Protein AF-A0A7V2WFI5-F1 (afdb_monomer)

Mean predicted aligned error: 7.8 Å

Structure (mmCIF, N/CA/C/O backbone):
data_AF-A0A7V2WFI5-F1
#
_entry.id   AF-A0A7V2WFI5-F1
#
loop_
_atom_site.group_PDB
_atom_site.id
_atom_site.type_symbol
_atom_site.label_atom_id
_atom_site.label_alt_id
_atom_site.label_comp_id
_atom_site.label_asym_id
_atom_site.label_entity_id
_atom_site.label_seq_id
_atom_site.pdbx_PDB_ins_code
_atom_site.Cartn_x
_atom_site.Cartn_y
_atom_site.Cartn_z
_atom_site.occupancy
_atom_site.B_iso_or_equiv
_atom_site.auth_seq_id
_atom_site.auth_comp_id
_atom_site.auth_asym_id
_atom_site.auth_atom_id
_atom_site.pdbx_PDB_model_num
ATOM 1 N N . MET A 1 1 ? 16.121 4.069 25.957 1.00 45.09 1 MET A N 1
ATOM 2 C CA . MET A 1 1 ? 15.364 2.871 25.537 1.00 45.09 1 MET A CA 1
ATOM 3 C C . MET A 1 1 ? 14.140 3.362 24.783 1.00 45.09 1 MET A C 1
ATOM 5 O O . MET A 1 1 ? 13.366 4.121 25.351 1.00 45.09 1 MET A O 1
ATOM 9 N N . ASN A 1 2 ? 14.075 3.074 23.485 1.00 43.84 2 ASN A N 1
ATOM 10 C CA . ASN A 1 2 ? 13.294 3.820 22.492 1.00 43.84 2 ASN A CA 1
ATOM 11 C C . ASN A 1 2 ? 11.794 3.614 22.712 1.00 43.84 2 ASN A C 1
ATOM 13 O O . ASN A 1 2 ? 11.226 2.590 22.348 1.00 43.84 2 ASN A O 1
ATOM 17 N N . SER A 1 3 ? 11.193 4.590 23.381 1.00 60.94 3 SER A N 1
ATOM 18 C CA . SER A 1 3 ? 9.783 4.627 23.722 1.00 60.94 3 SER A CA 1
ATOM 19 C C . SER A 1 3 ? 9.038 5.407 22.640 1.00 60.94 3 SER A C 1
ATOM 21 O O . SER A 1 3 ? 9.496 6.485 22.259 1.00 60.94 3 SER A O 1
ATOM 23 N N . ARG A 1 4 ? 7.872 4.880 22.235 1.00 57.34 4 ARG A N 1
ATOM 24 C CA . ARG A 1 4 ? 6.868 5.413 21.284 1.00 57.34 4 ARG A CA 1
ATOM 25 C C . ARG A 1 4 ? 6.978 4.897 19.844 1.00 57.34 4 ARG A C 1
ATOM 27 O O . ARG A 1 4 ? 7.375 5.623 18.937 1.00 57.34 4 ARG A O 1
ATOM 34 N N . LEU A 1 5 ? 6.474 3.680 19.625 1.00 57.84 5 LEU A N 1
ATOM 35 C CA . LEU A 1 5 ? 5.816 3.351 18.358 1.00 57.84 5 LEU A CA 1
ATOM 36 C C . LEU A 1 5 ? 4.583 4.255 18.277 1.00 57.84 5 LEU A C 1
ATOM 38 O O . LEU A 1 5 ? 3.611 4.087 19.011 1.00 57.84 5 LEU A O 1
ATOM 42 N N . THR A 1 6 ? 4.710 5.339 17.524 1.00 52.50 6 THR A N 1
ATOM 43 C CA . THR A 1 6 ? 3.637 6.319 17.370 1.00 52.50 6 THR A CA 1
ATOM 44 C C . THR A 1 6 ? 2.464 5.660 16.648 1.00 52.50 6 THR A C 1
ATOM 46 O O . THR A 1 6 ? 2.660 4.982 15.647 1.00 52.50 6 THR A O 1
ATOM 49 N N . ASP A 1 7 ? 1.245 5.902 17.130 1.00 54.00 7 ASP A N 1
ATOM 50 C CA . ASP A 1 7 ? -0.055 5.551 16.520 1.00 54.00 7 ASP A CA 1
ATOM 51 C C . ASP A 1 7 ? -0.131 5.796 14.991 1.00 54.00 7 ASP A C 1
ATOM 53 O O . ASP A 1 7 ? -0.894 5.162 14.267 1.00 54.00 7 ASP A O 1
ATOM 57 N N . ASN A 1 8 ? 0.745 6.669 14.493 1.00 57.28 8 ASN A N 1
ATOM 58 C CA . ASN A 1 8 ? 0.935 7.026 13.097 1.00 57.28 8 ASN A CA 1
ATOM 59 C C . ASN A 1 8 ? 1.696 5.981 12.246 1.00 57.28 8 ASN A C 1
ATOM 61 O O . ASN A 1 8 ? 1.898 6.212 11.060 1.00 57.28 8 ASN A O 1
ATOM 65 N N . GLU A 1 9 ? 2.206 4.873 12.799 1.00 62.97 9 GLU A N 1
ATOM 66 C CA . GLU A 1 9 ? 2.749 3.764 11.981 1.00 62.97 9 GLU A CA 1
ATOM 67 C C . GLU A 1 9 ? 1.613 3.047 11.237 1.00 62.97 9 GLU A C 1
ATOM 69 O O . GLU A 1 9 ? 1.736 2.754 10.053 1.00 62.97 9 GLU A O 1
ATOM 74 N N . ALA A 1 10 ? 0.469 2.850 11.899 1.00 67.00 10 ALA A N 1
ATOM 75 C CA . ALA A 1 10 ? -0.666 2.132 11.327 1.00 67.00 10 ALA A CA 1
ATOM 76 C C . ALA A 1 10 ? -1.389 2.933 10.228 1.00 67.00 10 ALA A C 1
ATOM 78 O O . ALA A 1 10 ? -2.021 2.357 9.355 1.00 67.00 10 ALA A O 1
ATOM 79 N N . THR A 1 11 ? -1.262 4.260 10.200 1.00 75.44 11 THR A N 1
ATOM 80 C CA . THR A 1 11 ? -1.805 5.112 9.124 1.00 75.44 11 THR A CA 1
ATOM 81 C C . THR A 1 11 ? -0.766 5.490 8.066 1.00 75.44 11 THR A C 1
ATOM 83 O O . THR A 1 11 ? -1.107 6.133 7.067 1.00 75.44 11 THR A O 1
ATOM 86 N N . ARG A 1 12 ? 0.504 5.099 8.246 1.00 82.50 12 ARG A N 1
ATOM 87 C CA . ARG A 1 12 ? 1.567 5.360 7.271 1.00 82.50 12 ARG A CA 1
ATOM 88 C C . ARG A 1 12 ? 1.439 4.429 6.072 1.00 82.50 12 ARG A C 1
ATOM 90 O O . ARG A 1 12 ? 1.149 3.246 6.207 1.00 82.50 12 ARG A O 1
ATOM 97 N N . SER A 1 13 ? 1.674 4.971 4.879 1.00 82.06 13 SER A N 1
ATOM 98 C CA . SER A 1 13 ? 1.685 4.159 3.665 1.00 82.06 13 SER A CA 1
ATOM 99 C C . SER A 1 13 ? 2.821 3.133 3.721 1.00 82.06 13 SER A C 1
ATOM 101 O O . SER A 1 13 ? 3.961 3.540 3.957 1.00 82.06 13 SER A O 1
ATOM 103 N N . PRO A 1 14 ? 2.568 1.851 3.409 1.00 81.19 14 PRO A N 1
ATOM 104 C CA . PRO A 1 14 ? 3.615 0.829 3.351 1.00 81.19 14 PRO A CA 1
ATOM 105 C C . PRO A 1 14 ? 4.574 1.015 2.157 1.00 81.19 14 PRO A C 1
ATOM 107 O O . PRO A 1 14 ? 5.581 0.321 2.046 1.00 81.19 14 PRO A O 1
ATOM 110 N N . CYS A 1 15 ? 4.283 1.947 1.240 1.00 86.25 15 CYS A N 1
ATOM 111 C CA . CYS A 1 15 ? 5.140 2.253 0.099 1.00 86.25 15 CYS A CA 1
ATOM 112 C C . CYS A 1 15 ? 6.452 2.924 0.534 1.00 86.25 15 CYS A C 1
ATOM 114 O O . CYS A 1 15 ? 6.451 4.034 1.059 1.00 86.25 15 CYS A O 1
ATOM 116 N N . ILE A 1 16 ? 7.578 2.282 0.221 1.00 85.62 16 ILE A N 1
ATOM 117 C CA . ILE A 1 16 ? 8.931 2.807 0.467 1.00 85.62 16 ILE A CA 1
ATOM 118 C C . ILE A 1 16 ? 9.505 3.592 -0.729 1.00 85.62 16 ILE A C 1
ATOM 120 O O . ILE A 1 16 ? 10.706 3.833 -0.799 1.00 85.62 16 ILE A O 1
ATOM 124 N N . GLY A 1 17 ? 8.680 3.920 -1.731 1.00 81.06 17 GLY A N 1
ATOM 125 C CA . GLY A 1 17 ? 9.106 4.639 -2.941 1.00 81.06 17 GLY A CA 1
ATOM 126 C C . GLY A 1 17 ? 9.976 3.829 -3.913 1.00 81.06 17 GLY A C 1
ATOM 127 O O . GLY A 1 17 ? 10.363 4.339 -4.958 1.00 81.06 17 GLY A O 1
ATOM 128 N N . THR A 1 18 ? 10.261 2.561 -3.606 1.00 79.06 18 THR A N 1
ATOM 129 C CA . THR A 1 18 ? 10.992 1.646 -4.492 1.00 79.06 18 THR A CA 1
ATOM 130 C C . THR A 1 18 ? 9.993 0.724 -5.169 1.00 79.06 18 THR A C 1
ATOM 132 O O . THR A 1 18 ? 9.556 -0.265 -4.586 1.00 79.06 18 THR A O 1
ATOM 135 N N . CYS A 1 19 ? 9.584 1.090 -6.381 1.00 76.19 19 CYS A N 1
ATOM 136 C CA . CYS A 1 19 ? 8.560 0.376 -7.126 1.00 76.19 19 CYS A CA 1
ATOM 137 C C . CYS A 1 19 ? 9.194 -0.589 -8.135 1.00 76.19 19 CYS A C 1
ATOM 139 O O . CYS A 1 19 ? 9.8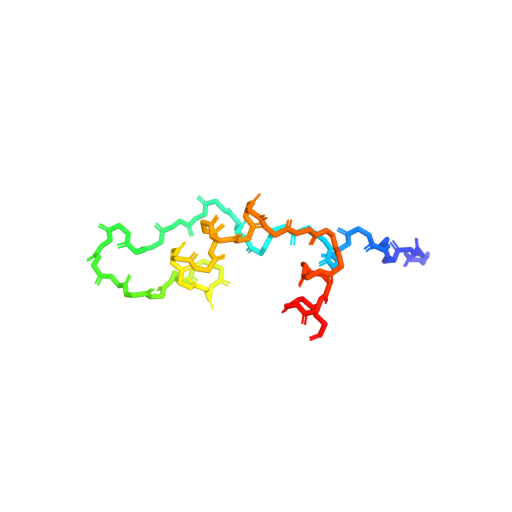76 -0.166 -9.066 1.00 76.19 19 CYS A O 1
ATOM 141 N N . SER A 1 20 ? 8.977 -1.890 -7.945 1.00 74.88 20 SER A N 1
ATOM 142 C CA . SER A 1 20 ? 9.479 -2.935 -8.854 1.00 74.88 20 SER A CA 1
ATOM 143 C C . SER A 1 20 ? 8.492 -3.256 -9.979 1.00 74.88 20 SER A C 1
ATOM 145 O O . SER A 1 20 ? 8.910 -3.684 -11.047 1.00 74.88 20 SER A O 1
ATOM 147 N N . THR A 1 21 ? 7.202 -2.981 -9.767 1.00 71.69 21 THR A N 1
ATOM 148 C CA . THR A 1 21 ? 6.088 -3.318 -10.675 1.00 71.69 21 THR A CA 1
ATOM 149 C C . THR A 1 21 ? 6.128 -2.589 -12.018 1.00 71.69 21 THR A C 1
ATOM 151 O O . THR A 1 21 ? 5.493 -3.019 -12.975 1.00 71.69 21 THR A O 1
ATOM 154 N N . LEU A 1 22 ? 6.946 -1.538 -12.146 1.00 69.38 22 LEU A N 1
ATOM 155 C CA . LEU A 1 22 ? 7.298 -0.922 -13.435 1.00 69.38 22 LEU A CA 1
ATOM 156 C C . LEU A 1 22 ? 7.898 -1.930 -14.434 1.00 69.38 22 LEU A C 1
ATOM 158 O O . LEU A 1 22 ? 7.987 -1.636 -15.623 1.00 69.38 22 LEU A O 1
ATOM 162 N N . ARG A 1 23 ? 8.325 -3.104 -13.954 1.00 70.19 23 ARG A N 1
ATOM 163 C CA . ARG A 1 23 ? 8.908 -4.192 -14.738 1.00 70.19 23 ARG A CA 1
ATOM 164 C C . ARG A 1 23 ? 7.891 -5.252 -15.194 1.00 70.19 23 ARG A C 1
ATOM 166 O O . ARG A 1 23 ? 8.283 -6.162 -15.917 1.00 70.19 23 ARG A O 1
ATOM 173 N N . GLY A 1 24 ? 6.613 -5.103 -14.829 1.00 77.75 24 GLY A N 1
ATOM 174 C CA . GLY A 1 24 ? 5.522 -6.015 -15.197 1.00 77.75 24 GLY A CA 1
ATOM 175 C C . GLY A 1 24 ? 5.034 -6.927 -14.067 1.00 77.75 24 GLY A C 1
ATOM 176 O O . GLY A 1 24 ? 4.172 -7.761 -14.311 1.00 77.75 24 GLY A O 1
ATOM 177 N N . ASP A 1 25 ? 5.566 -6.781 -12.851 1.00 82.69 25 ASP A N 1
ATOM 178 C CA . ASP A 1 25 ? 5.121 -7.541 -11.680 1.00 82.69 25 ASP A CA 1
ATOM 179 C C . ASP A 1 25 ? 3.812 -6.977 -11.100 1.00 82.69 25 ASP A C 1
ATOM 181 O O . ASP A 1 25 ? 3.687 -5.767 -10.900 1.00 82.69 25 ASP A O 1
ATOM 185 N N . ASP A 1 26 ? 2.870 -7.849 -10.735 1.00 83.62 26 ASP A N 1
ATOM 186 C CA . ASP A 1 26 ? 1.632 -7.459 -10.041 1.00 83.62 26 ASP A CA 1
ATOM 187 C C . ASP A 1 26 ? 1.888 -6.930 -8.616 1.00 83.62 26 ASP A C 1
ATOM 189 O O . ASP A 1 26 ? 1.148 -6.086 -8.101 1.00 83.62 26 ASP A O 1
ATOM 193 N N . ILE A 1 27 ? 2.963 -7.404 -7.970 1.00 85.50 27 ILE A N 1
ATOM 194 C CA . ILE A 1 27 ? 3.325 -7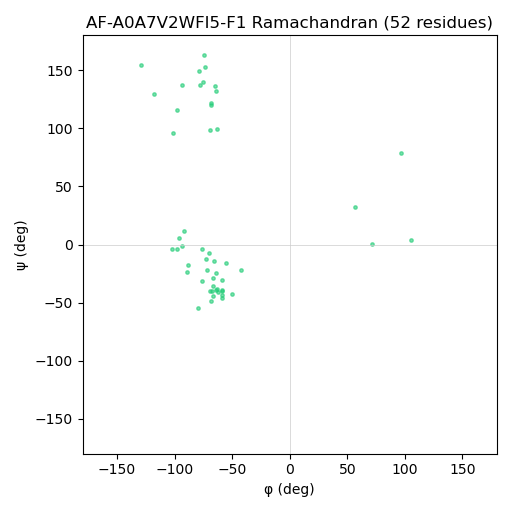.078 -6.585 1.00 85.50 27 ILE A CA 1
ATOM 195 C C . ILE A 1 27 ? 4.680 -6.3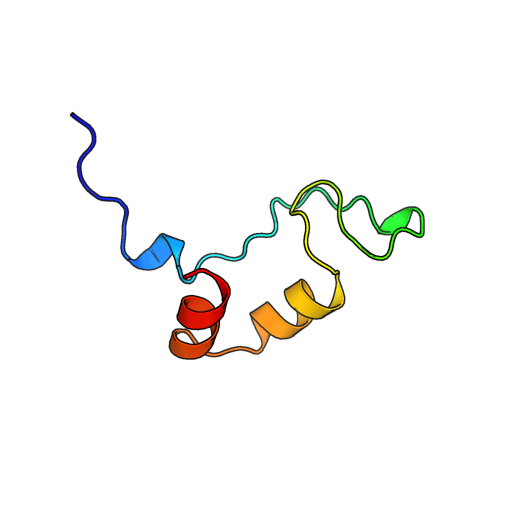74 -6.545 1.00 85.50 27 ILE A C 1
ATOM 197 O O . ILE A 1 27 ? 5.688 -6.859 -7.061 1.00 85.50 27 ILE A O 1
ATOM 201 N N . CYS A 1 28 ? 4.728 -5.239 -5.856 1.00 87.81 28 CYS A N 1
ATOM 202 C CA . CYS A 1 28 ? 5.954 -4.489 -5.648 1.00 87.81 28 CYS A CA 1
ATOM 203 C C . CYS A 1 28 ? 6.909 -5.259 -4.731 1.00 87.81 28 CYS A C 1
ATOM 205 O O . CYS A 1 28 ? 6.570 -5.509 -3.583 1.00 87.81 28 C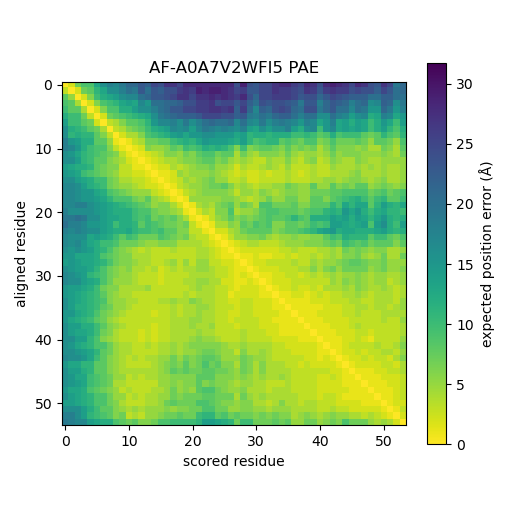YS A O 1
ATOM 207 N N . GLN A 1 29 ? 8.127 -5.569 -5.180 1.00 84.75 29 GLN A N 1
ATOM 208 C CA . GLN A 1 29 ? 9.129 -6.246 -4.339 1.00 84.75 29 GLN A CA 1
ATOM 209 C C . GLN A 1 29 ? 9.727 -5.328 -3.257 1.00 84.75 29 GLN A C 1
ATOM 211 O O . GLN A 1 29 ? 10.408 -5.802 -2.356 1.00 84.75 29 GLN A O 1
ATOM 216 N N . GLY A 1 30 ? 9.491 -4.012 -3.335 1.00 84.88 30 GLY A N 1
ATOM 217 C CA . GLY A 1 30 ? 9.915 -3.061 -2.307 1.00 84.88 30 GLY A CA 1
ATOM 218 C C . GLY A 1 30 ? 8.977 -3.038 -1.101 1.00 84.88 30 GLY A C 1
ATOM 219 O O . GLY A 1 30 ? 9.413 -3.216 0.031 1.00 84.88 30 GLY A O 1
ATOM 220 N N . CYS A 1 31 ? 7.683 -2.811 -1.339 1.00 86.69 31 CYS A N 1
ATOM 221 C CA . CYS A 1 31 ? 6.675 -2.723 -0.277 1.00 86.69 31 CYS A CA 1
ATOM 222 C C . CYS A 1 31 ? 5.813 -3.981 -0.106 1.00 86.69 31 CYS A C 1
ATOM 224 O O . CYS A 1 31 ? 4.992 -4.012 0.803 1.00 86.69 31 CYS A O 1
ATOM 226 N N . TYR A 1 32 ? 5.982 -5.004 -0.948 1.00 86.38 32 TYR A N 1
ATOM 227 C CA . TYR A 1 32 ? 5.215 -6.261 -0.946 1.00 86.38 32 TYR A CA 1
ATOM 228 C C . TYR A 1 32 ? 3.700 -6.070 -1.068 1.00 86.38 32 TYR A C 1
ATOM 230 O O . TYR A 1 32 ? 2.911 -6.835 -0.517 1.00 86.38 32 TYR A O 1
ATOM 238 N N . ARG A 1 33 ? 3.293 -5.024 -1.787 1.00 87.06 33 ARG A N 1
ATOM 239 C CA . ARG A 1 33 ? 1.895 -4.652 -2.023 1.00 87.06 33 ARG A CA 1
ATOM 240 C C . ARG A 1 33 ? 1.664 -4.441 -3.510 1.00 87.06 33 ARG A C 1
ATOM 242 O O . ARG A 1 33 ? 2.604 -4.134 -4.249 1.00 87.06 33 ARG A O 1
ATOM 249 N N . THR A 1 34 ? 0.427 -4.609 -3.955 1.00 88.38 34 THR A N 1
ATOM 250 C CA . THR A 1 34 ? 0.046 -4.289 -5.334 1.00 88.38 34 THR A CA 1
ATOM 251 C C . THR A 1 34 ? -0.012 -2.774 -5.516 1.00 88.38 34 THR A C 1
ATOM 253 O O . THR A 1 34 ? -0.248 -2.026 -4.564 1.00 88.38 34 THR A O 1
ATOM 256 N N . ILE A 1 35 ? 0.206 -2.291 -6.744 1.00 83.81 35 ILE A N 1
ATOM 257 C CA . ILE A 1 35 ? 0.050 -0.856 -7.032 1.00 83.81 35 ILE A CA 1
ATOM 258 C C . ILE A 1 35 ? -1.378 -0.404 -6.720 1.00 83.81 35 ILE A C 1
ATOM 260 O O . ILE A 1 35 ? -1.556 0.680 -6.172 1.00 83.81 35 ILE A O 1
ATOM 264 N N . ASP A 1 36 ? -2.377 -1.225 -7.053 1.00 86.38 36 ASP A N 1
ATOM 265 C CA . ASP A 1 36 ? -3.779 -0.883 -6.816 1.00 86.38 36 ASP A CA 1
ATOM 266 C C . ASP A 1 36 ? -4.045 -0.637 -5.328 1.00 86.38 36 ASP A C 1
ATOM 268 O O . ASP A 1 36 ? -4.618 0.390 -4.976 1.00 86.38 36 ASP A O 1
ATOM 272 N N . GLU A 1 37 ? -3.504 -1.484 -4.446 1.00 87.12 37 GLU A N 1
ATOM 273 C CA . GLU A 1 37 ? -3.622 -1.314 -2.996 1.00 87.12 37 GLU A CA 1
ATOM 274 C C . GLU A 1 37 ? -2.941 -0.024 -2.513 1.00 87.12 37 GLU A C 1
ATOM 276 O O . GLU A 1 37 ? -3.498 0.696 -1.688 1.00 87.12 37 GLU A O 1
ATOM 281 N N . ILE A 1 38 ? -1.787 0.352 -3.082 1.00 86.12 38 ILE A N 1
ATOM 282 C CA . ILE A 1 38 ? -1.133 1.637 -2.777 1.00 86.12 38 ILE A CA 1
ATOM 283 C C . ILE A 1 38 ? -1.950 2.832 -3.298 1.00 86.12 38 ILE A C 1
ATOM 285 O O . ILE A 1 38 ? -2.064 3.844 -2.608 1.00 86.12 38 ILE A O 1
ATOM 289 N N . ILE A 1 39 ? -2.549 2.751 -4.489 1.00 85.88 39 ILE A N 1
ATOM 290 C CA . ILE A 1 39 ? -3.407 3.816 -5.038 1.00 85.88 39 ILE A CA 1
ATOM 291 C C . ILE A 1 39 ? -4.678 3.963 -4.198 1.00 85.88 39 ILE A C 1
ATOM 293 O O . ILE A 1 39 ? -5.084 5.083 -3.870 1.00 85.88 39 ILE A O 1
A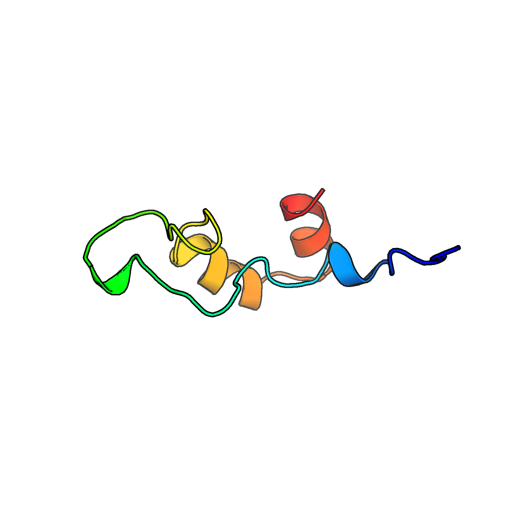TOM 297 N N . GLN A 1 40 ? -5.306 2.844 -3.839 1.00 88.75 40 GLN A N 1
ATOM 298 C CA . GLN A 1 40 ? -6.478 2.816 -2.974 1.00 88.75 40 GLN A CA 1
ATOM 299 C C . GLN A 1 40 ? -6.139 3.337 -1.581 1.00 88.75 40 GLN A C 1
ATOM 301 O O . GLN A 1 40 ? -6.900 4.140 -1.055 1.00 88.75 40 GLN A O 1
ATOM 306 N N . TRP A 1 41 ? -4.967 3.009 -1.030 1.00 87.25 41 TRP A N 1
ATOM 307 C CA . TRP A 1 41 ? -4.500 3.517 0.260 1.00 87.25 41 TRP A CA 1
ATOM 308 C C . TRP A 1 41 ? -4.599 5.040 0.371 1.00 87.25 41 TRP A C 1
ATOM 310 O O . TRP A 1 41 ? -5.056 5.567 1.384 1.00 87.25 41 TRP A O 1
ATOM 320 N N . HIS A 1 42 ? -4.232 5.777 -0.681 1.00 81.56 42 HIS A N 1
ATOM 321 C CA . HIS A 1 42 ? -4.361 7.238 -0.690 1.00 81.56 42 HIS A CA 1
ATOM 322 C C . HIS A 1 42 ? -5.817 7.727 -0.614 1.00 81.56 42 HIS A C 1
ATOM 324 O O . HIS A 1 4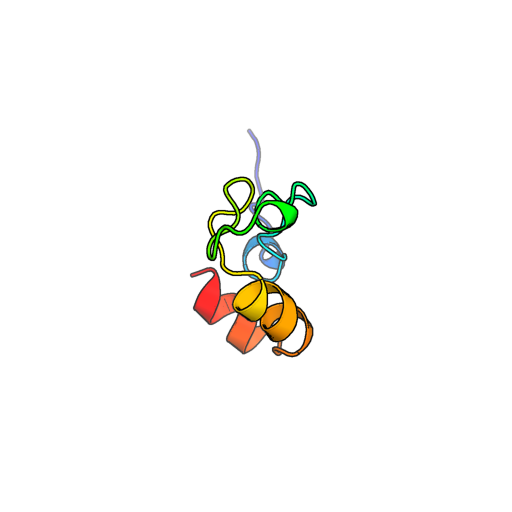2 ? -6.049 8.838 -0.138 1.00 81.56 42 HIS A O 1
ATOM 330 N N . LYS A 1 43 ? -6.784 6.907 -1.035 1.00 87.56 43 LYS A N 1
ATOM 331 C CA . LYS A 1 43 ? -8.227 7.188 -0.987 1.00 87.56 43 LYS A CA 1
ATOM 332 C C . LYS A 1 43 ? -8.890 6.765 0.327 1.00 87.56 43 LYS A C 1
ATOM 334 O O . LYS A 1 43 ? -9.991 7.225 0.611 1.00 87.56 43 LYS A O 1
ATOM 339 N N . LEU A 1 44 ? -8.245 5.909 1.118 1.00 86.75 44 LEU A N 1
ATOM 340 C CA . LEU A 1 44 ? -8.798 5.388 2.368 1.00 86.75 44 LEU A CA 1
ATOM 341 C C . LEU A 1 44 ? -8.697 6.390 3.528 1.00 86.75 44 LEU A C 1
ATOM 343 O O . LEU A 1 44 ? -7.750 7.182 3.636 1.00 86.75 44 LEU A O 1
ATOM 347 N N . ASN A 1 45 ? -9.668 6.312 4.439 1.00 88.00 45 ASN A N 1
ATOM 348 C CA . ASN A 1 45 ?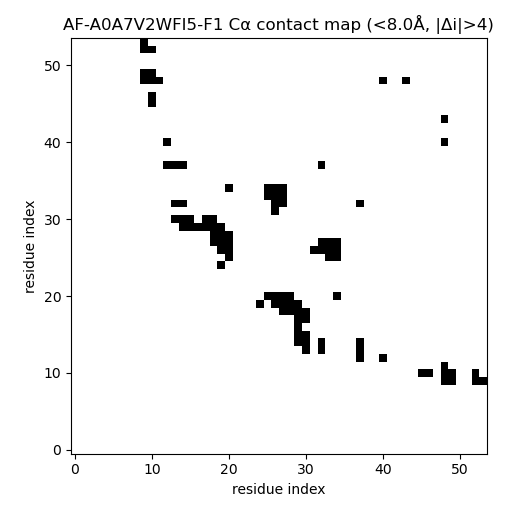 -9.675 7.067 5.693 1.00 88.00 45 ASN A CA 1
ATOM 349 C C . ASN A 1 45 ? -8.677 6.480 6.702 1.00 88.00 45 ASN A C 1
ATOM 351 O O . ASN A 1 45 ? -8.236 5.345 6.567 1.00 88.00 45 ASN A O 1
ATOM 355 N N . ASN A 1 46 ? -8.319 7.243 7.738 1.00 83.88 46 ASN A N 1
ATOM 356 C CA . ASN A 1 46 ? -7.352 6.789 8.750 1.00 83.88 46 ASN A CA 1
ATOM 357 C C . ASN A 1 46 ? -7.780 5.502 9.478 1.00 83.88 46 ASN A C 1
ATOM 359 O O . ASN A 1 46 ? -6.917 4.723 9.868 1.00 83.88 46 ASN A O 1
ATOM 363 N N . ASP A 1 47 ? -9.086 5.279 9.635 1.00 84.62 47 ASP A N 1
ATOM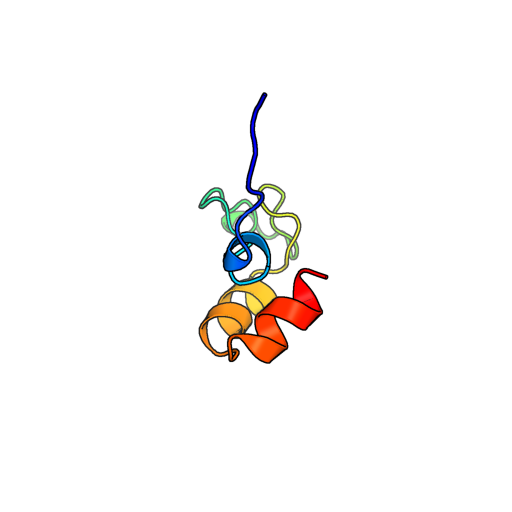 364 C CA . ASP A 1 47 ? -9.644 4.068 10.248 1.00 84.62 47 ASP A CA 1
ATOM 365 C C . ASP A 1 47 ? -9.425 2.827 9.361 1.00 84.62 47 ASP A C 1
ATOM 367 O O . ASP A 1 47 ? -8.836 1.837 9.788 1.00 84.62 47 ASP A O 1
ATOM 371 N N . GLU A 1 48 ? -9.754 2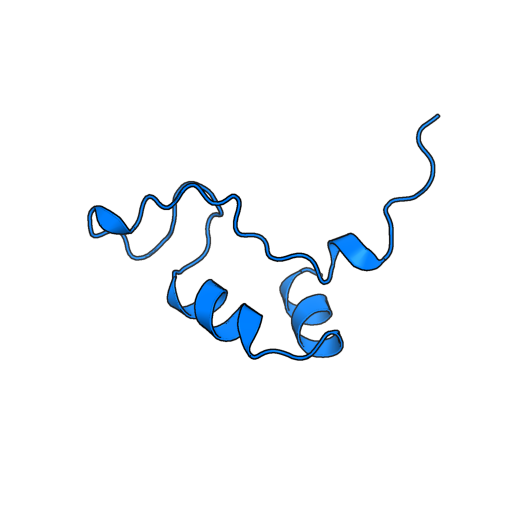.947 8.074 1.00 85.50 48 GLU A N 1
ATOM 372 C CA . GLU A 1 48 ? -9.536 1.910 7.053 1.00 85.50 48 GLU A CA 1
ATOM 373 C C . GLU A 1 48 ? -8.043 1.599 6.864 1.00 85.50 48 GLU A C 1
ATOM 375 O O . GLU A 1 48 ? -7.631 0.446 6.764 1.00 85.50 48 GLU A O 1
ATOM 380 N N . LYS A 1 49 ? -7.201 2.638 6.878 1.00 86.12 49 LYS A N 1
ATOM 381 C CA . LYS A 1 49 ? -5.739 2.500 6.843 1.00 86.12 49 LYS A CA 1
ATOM 382 C C . LYS A 1 49 ? -5.232 1.675 8.023 1.00 86.12 49 LYS A C 1
ATOM 384 O O . LYS A 1 49 ? -4.449 0.747 7.841 1.00 86.12 49 LYS A O 1
ATOM 389 N N . LYS A 1 50 ? -5.730 1.971 9.226 1.00 82.75 50 LYS A N 1
ATOM 390 C CA . LYS A 1 50 ? -5.412 1.198 10.428 1.00 82.75 50 LYS A CA 1
ATOM 391 C C . LYS A 1 50 ? -5.799 -0.269 10.289 1.00 82.75 50 LYS A C 1
ATOM 393 O O . LYS A 1 50 ? -5.027 -1.108 10.735 1.00 82.75 50 LYS A O 1
ATOM 398 N N . ALA A 1 51 ? -6.938 -0.572 9.670 1.00 82.94 51 ALA A N 1
ATOM 399 C CA . ALA A 1 51 ? -7.392 -1.945 9.463 1.00 82.94 51 ALA A CA 1
ATOM 400 C C . ALA A 1 51 ? -6.490 -2.738 8.499 1.00 82.94 51 ALA A C 1
ATOM 402 O O . ALA A 1 51 ? -6.268 -3.923 8.713 1.00 82.94 51 ALA A O 1
ATOM 403 N N . ILE A 1 52 ? -5.936 -2.092 7.469 1.00 81.44 52 ILE A N 1
ATOM 404 C CA . ILE A 1 52 ? -5.030 -2.738 6.500 1.00 81.44 52 ILE A CA 1
ATOM 405 C C . ILE A 1 52 ? -3.617 -2.947 7.072 1.00 81.44 52 ILE A C 1
ATOM 407 O O . ILE A 1 52 ? -2.939 -3.905 6.703 1.00 81.44 52 ILE A O 1
ATOM 411 N N . ASN A 1 53 ? -3.167 -2.060 7.963 1.00 76.75 53 ASN A N 1
ATOM 412 C CA . ASN A 1 53 ? -1.845 -2.121 8.598 1.00 76.75 53 ASN A CA 1
ATOM 413 C C . ASN A 1 53 ? -1.844 -2.790 9.995 1.00 76.75 53 ASN A C 1
ATOM 415 O O . ASN A 1 53 ? -0.815 -2.737 10.674 1.00 76.75 53 ASN A O 1
ATOM 419 N N . THR A 1 54 ? -2.974 -3.348 10.446 1.00 69.62 54 THR A N 1
ATOM 420 C CA . THR A 1 54 ? -3.128 -4.060 11.734 1.00 69.62 54 THR A CA 1
ATOM 421 C C . THR A 1 54 ? -2.729 -5.526 11.628 1.00 69.62 54 THR A C 1
ATOM 423 O O . THR A 1 54 ? -3.060 -6.159 10.603 1.00 69.62 54 THR A O 1
#

Sequence (54 aa):
MNSRLTDNEATRSPCIGTCSTLRGDDICQGCYRTIDEIIQWHKLNNDEKKAINT

Radius of gyration: 12.78 Å; Cα contacts (8 Å, |Δi|>4): 50; chains: 1; bounding box: 25×15×41 Å

Secondary structure (DSSP, 8-state):
------GGGTTS-S--S---GGGS-SB-TTTSSBHHHHHHHHHS-HHHHHHH--

pLDDT: mean 77.64, std 11.79, range [43.84, 88.75]

Solvent-accessible surface area (backbone atoms only — not comparable to full-atom values): 3409 Å² total; per-residue (Å²): 130,96,78,74,89,54,82,61,61,32,56,47,75,71,70,76,85,50,73,49,32,89,77,74,46,74,53,15,79,61,46,72,41,36,64,65,57,57,59,48,52,76,73,49,52,67,68,58,34,30,62,74,60,102

Foldseek 3Di:
DDDDPDPCVLLDQLDPVQAPCVVVDQAGPRSRHGVVVSVVSVVDDSVVSNVVSD